Protein AF-A0A3Q8XQZ8-F1 (afdb_monomer)

Radius of gyration: 14.95 Å; Cα contacts (8 Å, |Δi|>4): 91; chains: 1; bounding box: 41×41×27 Å

Nearest PDB structures (foldseek):
  7r5j-assembly1_N0  TM=5.756E-01  e=9.454E-01  Homo sapiens
  7mq9-assembly1_LN  TM=5.757E-01  e=1.378E+00  Homo sapiens
  7uhy-assembly1_H-2  TM=5.359E-01  e=3.532E+00  Homo sapiens

Secondary structure (DSSP, 8-state):
--HHHHHHHHHHHHHHHHHHHHHHHHTT--EEE--TT-TTSEEEE-TTS-EEEEEEETTEEEEEEE--S-PPPS-S--

Mean predicted aligned error: 6.73 Å

Sequence (78 aa):
MTDKHLRHLEEAIRRTGEVAAELGRAAGKPIFYTDPAHPEGIIKEYPDGSRDLIDRKLGEERLLAHLGPRLPNHAAAE

Organism: NCBI:txid2341112

Foldseek 3Di:
DDPVVVVVVVVVVVVVLVVVCVVCLVVQHWRWADDPVCNVAIWTAGNVQWIFGWHADPNDTDTPDTPGHPDPPPPPDD

Structure (mmCIF, N/CA/C/O backbone):
data_AF-A0A3Q8XQZ8-F1
#
_entry.id   AF-A0A3Q8XQZ8-F1
#
loop_
_atom_site.group_PDB
_atom_site.id
_atom_site.type_symbol
_atom_site.label_atom_id
_atom_site.label_alt_id
_atom_site.label_comp_id
_atom_site.label_asym_id
_atom_site.label_entity_id
_atom_site.label_seq_id
_atom_site.pdbx_PDB_ins_code
_atom_site.Cartn_x
_atom_site.Cartn_y
_atom_site.Cartn_z
_atom_site.occupancy
_atom_site.B_iso_or_equiv
_atom_site.auth_seq_id
_atom_site.auth_comp_id
_atom_site.auth_asym_id
_atom_site.auth_atom_id
_atom_site.pdbx_PDB_model_num
ATOM 1 N N . MET A 1 1 ? 29.032 -2.605 -6.340 1.00 61.16 1 MET A N 1
ATOM 2 C CA . MET A 1 1 ? 28.340 -2.884 -5.061 1.00 61.16 1 MET A CA 1
ATOM 3 C C . MET A 1 1 ? 28.459 -4.367 -4.774 1.00 61.16 1 MET A C 1
ATOM 5 O O . MET A 1 1 ? 28.392 -5.139 -5.718 1.00 61.16 1 MET A O 1
ATOM 9 N N . THR A 1 2 ? 28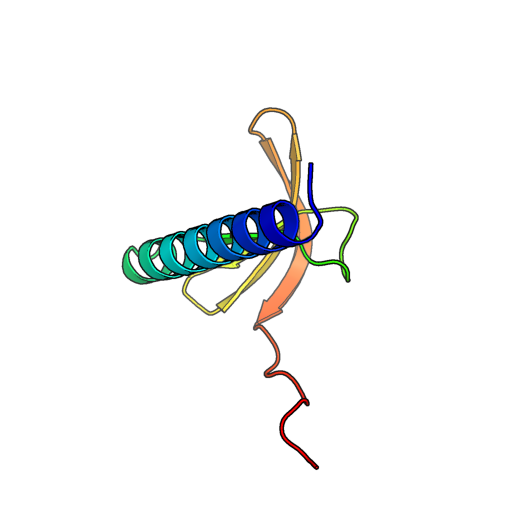.696 -4.760 -3.524 1.00 78.19 2 THR A N 1
ATOM 10 C CA . THR A 1 2 ? 28.763 -6.175 -3.136 1.00 78.19 2 THR A CA 1
ATOM 11 C C . THR A 1 2 ? 27.363 -6.713 -2.848 1.00 78.19 2 THR A C 1
ATOM 13 O O . THR A 1 2 ? 26.479 -5.981 -2.408 1.00 78.19 2 THR A O 1
ATOM 16 N N . ASP A 1 3 ? 27.191 -8.014 -3.037 1.00 82.31 3 ASP A N 1
ATOM 17 C CA . ASP A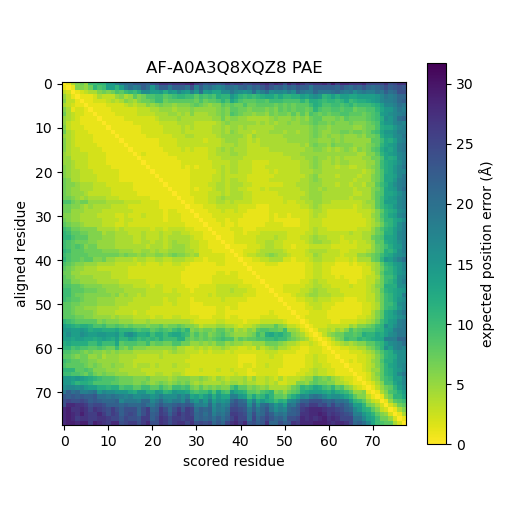 1 3 ? 25.937 -8.747 -2.836 1.00 82.31 3 ASP A CA 1
ATOM 18 C C . ASP A 1 3 ? 25.363 -8.591 -1.408 1.00 82.31 3 ASP A C 1
ATOM 20 O O . ASP A 1 3 ? 24.157 -8.534 -1.180 1.00 82.31 3 ASP A O 1
ATOM 24 N N . LYS A 1 4 ? 26.252 -8.422 -0.419 1.00 82.81 4 LYS A N 1
ATOM 25 C CA . LYS A 1 4 ? 25.898 -8.149 0.982 1.00 82.81 4 LYS A CA 1
ATOM 26 C C . LYS A 1 4 ? 25.264 -6.766 1.179 1.00 82.81 4 LYS A C 1
ATOM 28 O O . LYS A 1 4 ? 24.381 -6.628 2.019 1.00 82.81 4 LYS A O 1
ATOM 33 N N . HIS A 1 5 ? 25.711 -5.751 0.436 1.00 83.62 5 HIS A N 1
ATOM 34 C CA . HIS A 1 5 ? 25.142 -4.404 0.538 1.00 83.62 5 HIS A CA 1
ATOM 35 C C . HIS A 1 5 ? 23.737 -4.339 -0.066 1.00 83.62 5 HIS A C 1
ATOM 37 O O . HIS A 1 5 ? 22.879 -3.672 0.504 1.00 83.62 5 HIS A O 1
ATOM 43 N N . LEU A 1 6 ? 23.487 -5.066 -1.160 1.00 87.12 6 LEU A N 1
ATOM 44 C CA . LEU A 1 6 ? 22.159 -5.144 -1.776 1.00 87.12 6 LEU A CA 1
ATOM 45 C C . LEU A 1 6 ? 21.138 -5.777 -0.825 1.00 87.12 6 LEU A C 1
ATOM 47 O O . LEU A 1 6 ? 20.121 -5.155 -0.538 1.00 87.12 6 LEU A O 1
ATOM 51 N N . ARG A 1 7 ? 21.471 -6.924 -0.217 1.00 88.69 7 ARG A N 1
ATOM 52 C CA . ARG A 1 7 ? 20.597 -7.572 0.779 1.00 88.69 7 ARG A CA 1
ATOM 53 C C . ARG A 1 7 ? 20.260 -6.670 1.966 1.00 88.69 7 ARG A C 1
ATOM 55 O O . ARG A 1 7 ? 19.130 -6.662 2.440 1.00 88.69 7 ARG A O 1
ATOM 62 N N . HIS A 1 8 ? 21.231 -5.897 2.452 1.00 90.44 8 HIS A N 1
ATOM 63 C CA . HIS A 1 8 ? 20.994 -4.998 3.582 1.00 90.44 8 HIS A CA 1
ATOM 64 C C . HIS A 1 8 ? 20.065 -3.832 3.214 1.00 90.44 8 HIS A C 1
ATOM 66 O O . HIS A 1 8 ? 19.235 -3.428 4.026 1.00 90.44 8 HIS A O 1
ATOM 72 N N . LEU A 1 9 ? 20.174 -3.313 1.986 1.00 90.25 9 LEU A N 1
ATOM 73 C CA . LEU A 1 9 ? 19.265 -2.288 1.471 1.00 90.25 9 LEU A CA 1
ATOM 74 C C . LEU A 1 9 ? 17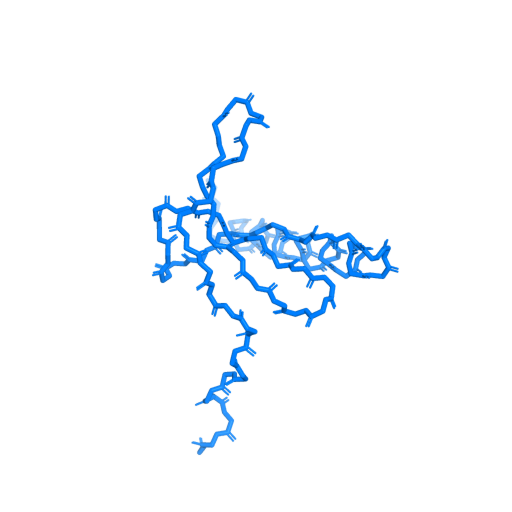.845 -2.834 1.293 1.00 90.25 9 LEU A C 1
ATOM 76 O O . LEU A 1 9 ? 16.896 -2.188 1.728 1.00 90.25 9 LEU A O 1
ATOM 80 N N . GLU A 1 10 ? 17.699 -4.025 0.714 1.00 90.81 10 GLU A N 1
ATOM 81 C CA . GLU A 1 10 ? 16.402 -4.695 0.559 1.00 90.81 10 GLU A CA 1
ATOM 82 C C . GLU A 1 10 ? 15.709 -4.898 1.909 1.00 90.81 10 GLU A C 1
ATOM 84 O O . GLU A 1 10 ? 14.531 -4.574 2.069 1.00 90.81 10 GLU A O 1
ATOM 89 N N . GLU A 1 11 ? 16.449 -5.363 2.915 1.00 93.25 11 GLU A N 1
ATOM 90 C CA . GLU A 1 11 ? 15.912 -5.560 4.256 1.00 93.25 11 GLU A CA 1
ATOM 91 C C . GLU A 1 11 ? 15.534 -4.242 4.944 1.00 93.25 11 GLU A C 1
ATOM 93 O O . GLU A 1 11 ? 14.485 -4.158 5.588 1.00 93.25 11 GLU A O 1
ATOM 98 N N . ALA A 1 12 ? 16.338 -3.190 4.774 1.00 92.56 12 ALA A N 1
ATOM 99 C CA . ALA A 1 12 ? 16.011 -1.867 5.295 1.00 92.56 12 ALA A CA 1
ATOM 100 C C . ALA A 1 12 ? 14.734 -1.297 4.650 1.00 92.56 12 ALA A C 1
ATOM 102 O O . ALA A 1 12 ? 13.880 -0.750 5.354 1.00 92.56 12 ALA A O 1
ATOM 103 N N . ILE A 1 13 ? 14.568 -1.465 3.332 1.00 91.06 13 ILE A N 1
ATOM 104 C CA . ILE A 1 13 ? 13.362 -1.056 2.596 1.00 91.06 13 ILE A CA 1
ATOM 105 C C . ILE A 1 13 ? 12.146 -1.842 3.093 1.00 91.06 13 ILE A C 1
ATOM 107 O O . ILE A 1 13 ? 11.134 -1.232 3.446 1.00 91.06 13 ILE A O 1
ATOM 111 N N . ARG A 1 14 ? 12.258 -3.173 3.196 1.00 89.25 14 ARG A N 1
ATOM 112 C CA . ARG A 1 14 ? 11.194 -4.045 3.715 1.00 89.25 14 ARG A CA 1
ATOM 113 C C . ARG A 1 14 ? 10.745 -3.600 5.105 1.00 89.25 14 ARG A C 1
ATOM 115 O O . ARG A 1 14 ? 9.561 -3.354 5.316 1.00 89.25 14 ARG A O 1
ATOM 122 N N . ARG A 1 15 ? 11.691 -3.428 6.032 1.00 93.94 15 ARG A N 1
ATOM 123 C CA . ARG A 1 15 ? 11.395 -3.023 7.412 1.00 93.94 15 ARG A CA 1
ATOM 124 C C . ARG A 1 15 ? 10.739 -1.645 7.482 1.00 93.94 15 ARG A C 1
ATOM 126 O O . ARG A 1 15 ? 9.832 -1.433 8.279 1.00 93.94 15 ARG A O 1
ATOM 133 N N . THR A 1 16 ? 11.176 -0.712 6.639 1.00 94.00 16 THR A N 1
ATOM 134 C CA . THR A 1 16 ? 10.567 0.623 6.554 1.00 94.00 16 THR A CA 1
ATOM 135 C C . THR A 1 16 ? 9.117 0.530 6.075 1.00 94.00 16 THR A C 1
ATOM 137 O O . THR A 1 16 ? 8.241 1.175 6.649 1.00 94.00 16 THR A O 1
ATOM 140 N N . GLY A 1 17 ? 8.848 -0.314 5.072 1.00 91.69 17 GLY A N 1
ATOM 141 C CA . GLY A 1 17 ? 7.494 -0.594 4.591 1.00 91.69 17 GLY A CA 1
ATOM 142 C C . GLY A 1 17 ? 6.592 -1.209 5.664 1.00 91.69 17 GLY A C 1
ATOM 143 O O . GLY A 1 17 ? 5.452 -0.780 5.817 1.00 91.69 17 GLY A O 1
ATOM 144 N N . GLU A 1 18 ? 7.108 -2.156 6.451 1.00 91.81 18 GLU A N 1
ATOM 145 C CA . GLU A 1 18 ? 6.373 -2.782 7.561 1.00 91.81 18 GLU A CA 1
ATOM 146 C C . GLU A 1 18 ? 5.975 -1.765 8.635 1.00 91.81 18 GLU A C 1
ATOM 148 O O . GLU A 1 18 ? 4.807 -1.707 9.020 1.00 91.81 18 GLU A O 1
ATOM 153 N N . VAL A 1 19 ? 6.910 -0.906 9.054 1.00 95.00 19 VAL A N 1
ATOM 154 C CA . VAL A 1 19 ? 6.639 0.158 10.036 1.00 95.00 19 VAL A CA 1
ATOM 155 C C . VAL A 1 19 ? 5.623 1.163 9.489 1.00 95.00 19 VAL A C 1
ATOM 157 O O . VAL A 1 19 ? 4.691 1.550 10.190 1.00 95.00 19 VAL A O 1
ATOM 160 N N . ALA A 1 20 ? 5.760 1.576 8.226 1.00 92.19 20 ALA A N 1
ATOM 161 C CA . ALA A 1 20 ? 4.808 2.487 7.598 1.00 92.19 20 ALA A CA 1
ATOM 162 C C . ALA A 1 20 ? 3.396 1.880 7.523 1.00 92.19 20 ALA A C 1
ATOM 164 O O . ALA A 1 20 ? 2.412 2.575 7.785 1.00 92.19 20 ALA A O 1
ATOM 165 N N . ALA A 1 21 ? 3.292 0.584 7.211 1.00 90.25 21 ALA A N 1
ATOM 166 C CA . ALA A 1 21 ? 2.021 -0.126 7.177 1.00 90.25 21 ALA A CA 1
ATOM 167 C C . ALA A 1 21 ? 1.382 -0.230 8.571 1.00 90.25 21 ALA A C 1
ATOM 169 O O . ALA A 1 21 ? 0.184 0.012 8.718 1.00 90.25 21 ALA A O 1
ATOM 170 N N . GLU A 1 22 ? 2.171 -0.550 9.599 1.00 91.38 22 GLU A N 1
ATOM 171 C CA . GLU A 1 22 ? 1.709 -0.600 10.989 1.00 91.38 22 GLU A CA 1
ATOM 172 C C . GLU A 1 22 ? 1.164 0.758 11.452 1.00 91.38 22 GLU A C 1
ATOM 174 O O . GLU A 1 22 ? 0.031 0.842 11.929 1.00 91.38 22 GLU A O 1
ATOM 179 N N . LEU A 1 23 ? 1.925 1.836 11.233 1.00 93.62 23 LEU A N 1
ATOM 180 C CA . LEU A 1 23 ? 1.516 3.194 11.595 1.00 93.62 23 LEU A CA 1
ATOM 181 C C . LEU A 1 23 ? 0.258 3.641 10.839 1.00 93.62 23 LEU A C 1
ATOM 183 O O . LEU A 1 23 ? -0.634 4.247 11.433 1.00 93.62 23 LEU A O 1
ATOM 187 N N . GLY A 1 24 ? 0.162 3.326 9.543 1.00 90.50 24 GLY A N 1
ATOM 188 C CA . GLY A 1 24 ? -1.019 3.627 8.733 1.00 90.50 24 GLY A CA 1
ATOM 189 C C . GLY A 1 24 ? -2.277 2.950 9.278 1.00 90.50 24 GLY A C 1
ATOM 190 O O . GLY A 1 24 ? -3.288 3.620 9.501 1.00 90.50 24 GLY A O 1
ATOM 191 N N . ARG A 1 25 ? -2.190 1.648 9.584 1.00 88.75 25 ARG A N 1
ATOM 192 C CA . ARG A 1 25 ? -3.294 0.883 10.185 1.00 88.75 25 ARG A CA 1
ATOM 193 C C . ARG A 1 25 ? -3.691 1.432 11.553 1.00 88.75 25 ARG A C 1
ATOM 195 O O . ARG A 1 25 ? -4.876 1.662 11.783 1.00 88.75 25 ARG A O 1
ATOM 202 N N . ALA A 1 26 ? -2.722 1.705 12.429 1.00 91.06 26 ALA A N 1
ATOM 203 C CA . ALA A 1 26 ? -2.973 2.283 13.751 1.00 91.06 26 ALA A CA 1
ATOM 204 C C . ALA A 1 26 ? -3.662 3.660 13.672 1.00 91.06 26 ALA A C 1
ATOM 206 O O . ALA A 1 26 ? -4.476 4.000 14.527 1.00 91.06 26 ALA A O 1
ATOM 207 N N . ALA A 1 27 ? -3.382 4.434 12.621 1.00 95.44 27 ALA A N 1
ATOM 208 C CA . ALA A 1 27 ? -4.012 5.725 12.357 1.00 95.44 27 ALA A CA 1
ATOM 209 C C . ALA A 1 27 ? -5.366 5.632 11.619 1.00 95.44 27 ALA A C 1
ATOM 211 O O . ALA A 1 27 ? -5.937 6.669 11.265 1.00 95.44 27 ALA A O 1
ATOM 212 N N . GLY A 1 28 ? -5.871 4.426 11.332 1.00 94.88 28 GLY A N 1
ATOM 213 C CA . GLY A 1 28 ? -7.098 4.231 10.554 1.00 94.88 28 GLY A CA 1
ATOM 214 C C . GLY A 1 28 ? -6.981 4.752 9.117 1.00 94.88 28 GLY A C 1
ATOM 215 O O . GLY A 1 28 ? -7.961 5.234 8.546 1.00 94.88 28 GLY A O 1
ATOM 216 N N . LYS A 1 29 ? -5.777 4.715 8.537 1.00 95.75 29 LYS A N 1
ATOM 217 C CA . LYS A 1 29 ? -5.505 5.141 7.161 1.00 95.75 29 LYS A CA 1
ATOM 218 C C . LYS A 1 29 ? -5.259 3.932 6.257 1.00 95.75 29 LYS A C 1
ATOM 220 O O . LYS A 1 29 ? -4.694 2.941 6.718 1.00 95.75 29 LYS A O 1
ATOM 225 N N . PRO A 1 30 ? -5.642 4.009 4.970 1.00 94.38 30 PRO A N 1
ATOM 226 C CA . PRO A 1 30 ? -5.269 2.989 4.006 1.00 94.38 30 PRO A CA 1
ATOM 227 C C . PRO A 1 30 ? -3.751 2.898 3.848 1.00 94.38 30 PRO A C 1
ATOM 229 O O . PRO A 1 30 ? -3.052 3.915 3.900 1.00 94.38 30 PRO A O 1
ATOM 232 N N . ILE A 1 31 ? -3.262 1.689 3.602 1.00 94.94 31 ILE A N 1
ATOM 233 C CA . ILE A 1 31 ? -1.870 1.426 3.239 1.00 94.94 31 ILE A CA 1
ATOM 234 C C . ILE A 1 31 ? -1.786 1.089 1.751 1.00 94.94 31 ILE A C 1
ATOM 236 O O . ILE A 1 31 ? -2.721 0.529 1.181 1.00 94.94 31 ILE A O 1
ATOM 240 N N . PHE A 1 32 ? -0.660 1.429 1.126 1.00 93.50 32 PHE A N 1
ATOM 241 C CA . PHE A 1 32 ? -0.443 1.240 -0.305 1.00 93.50 32 PHE A CA 1
ATOM 242 C C . PHE A 1 32 ? 0.789 0.373 -0.533 1.00 93.50 32 PHE A C 1
ATOM 244 O O . PHE A 1 32 ? 1.855 0.675 0.004 1.00 93.50 32 PHE A O 1
ATOM 251 N N . TYR A 1 33 ? 0.655 -0.683 -1.328 1.00 93.00 33 TYR A N 1
ATOM 252 C CA . TYR A 1 33 ? 1.763 -1.573 -1.669 1.00 93.00 33 TYR A CA 1
ATOM 253 C C . TYR A 1 33 ? 1.593 -2.180 -3.058 1.00 93.00 33 TYR A C 1
ATOM 255 O O . TYR A 1 33 ? 0.489 -2.260 -3.589 1.00 93.00 33 TYR A O 1
ATOM 263 N N . THR A 1 34 ? 2.697 -2.608 -3.657 1.00 92.25 34 THR A N 1
ATOM 264 C CA . THR A 1 34 ? 2.680 -3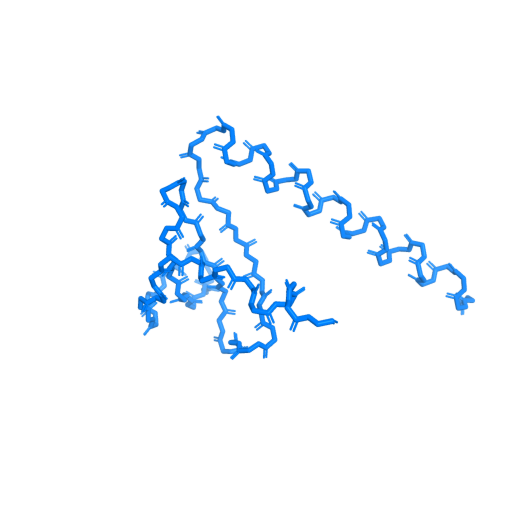.394 -4.891 1.00 92.25 34 THR A CA 1
ATOM 265 C C . THR A 1 34 ? 2.621 -4.882 -4.559 1.00 92.25 34 THR A C 1
ATOM 267 O O . THR A 1 34 ? 3.175 -5.331 -3.555 1.00 92.25 34 THR A O 1
ATOM 270 N N . ASP A 1 35 ? 1.945 -5.652 -5.405 1.00 90.69 35 ASP A N 1
ATOM 271 C CA . ASP A 1 35 ? 1.845 -7.105 -5.293 1.00 90.69 35 ASP A CA 1
ATOM 272 C C . ASP A 1 35 ? 2.229 -7.715 -6.647 1.00 90.69 35 ASP A C 1
ATOM 274 O O . ASP A 1 35 ? 1.623 -7.347 -7.654 1.00 90.69 35 ASP A O 1
ATOM 278 N N . PRO A 1 36 ? 3.215 -8.628 -6.713 1.00 91.31 36 PRO A N 1
ATOM 279 C CA . PRO A 1 36 ? 3.580 -9.308 -7.954 1.00 91.31 36 PRO A CA 1
ATOM 280 C C . PRO A 1 36 ? 2.422 -10.038 -8.648 1.00 91.31 36 PRO A C 1
ATOM 282 O O . PRO A 1 36 ? 2.502 -10.263 -9.852 1.00 91.31 36 PRO A O 1
ATOM 285 N N . ALA A 1 37 ? 1.361 -10.406 -7.921 1.00 90.06 37 ALA A N 1
ATOM 286 C CA . ALA A 1 37 ? 0.153 -10.989 -8.505 1.00 90.06 37 ALA A CA 1
ATOM 287 C C . ALA A 1 37 ? -0.721 -9.966 -9.258 1.00 90.06 37 ALA A C 1
ATOM 289 O O . ALA A 1 37 ? -1.559 -10.371 -10.058 1.00 90.06 37 ALA A O 1
ATOM 290 N N . HIS A 1 38 ? -0.516 -8.667 -9.018 1.00 91.38 38 HIS A N 1
ATOM 291 C CA . HIS A 1 38 ? -1.253 -7.554 -9.624 1.00 91.38 38 HIS A CA 1
ATOM 292 C C . HIS A 1 38 ? -0.275 -6.488 -10.165 1.00 91.38 38 HIS A C 1
ATOM 294 O O . HIS A 1 38 ? -0.256 -5.351 -9.678 1.00 91.38 38 HIS A O 1
ATOM 300 N N . PRO A 1 39 ? 0.599 -6.836 -11.131 1.00 92.62 39 PRO A N 1
ATOM 301 C CA . PRO A 1 39 ? 1.648 -5.940 -11.631 1.00 92.62 39 PRO A CA 1
ATOM 302 C C . PRO A 1 39 ? 1.113 -4.675 -12.324 1.00 92.62 39 PRO A C 1
ATOM 304 O O . PRO A 1 39 ? 1.860 -3.722 -12.540 1.00 92.62 39 PRO A O 1
ATOM 307 N N . GLU A 1 40 ? -0.164 -4.661 -12.697 1.00 91.62 40 GLU A N 1
ATOM 308 C CA . GLU A 1 40 ? -0.854 -3.566 -13.371 1.00 91.62 40 GLU A CA 1
ATOM 309 C C . GLU A 1 40 ? -1.229 -2.395 -12.452 1.00 91.62 40 GLU A C 1
ATOM 311 O O . GLU A 1 40 ? -1.653 -1.352 -12.955 1.00 91.62 40 GLU A O 1
ATOM 316 N N . GLY A 1 41 ? -1.090 -2.537 -11.129 1.00 94.19 41 GLY A N 1
ATOM 317 C CA . GLY A 1 41 ? -1.532 -1.508 -10.195 1.00 94.19 41 GLY A CA 1
ATOM 318 C C . GLY A 1 41 ? -0.901 -1.560 -8.808 1.00 94.19 41 GLY A C 1
ATOM 319 O O . GLY A 1 41 ? 0.062 -2.272 -8.526 1.00 94.19 41 GLY A O 1
ATOM 320 N N . ILE A 1 42 ? -1.460 -0.734 -7.930 1.00 95.31 42 ILE A N 1
ATOM 321 C CA . ILE A 1 42 ? -1.097 -0.626 -6.520 1.00 95.31 42 ILE A CA 1
ATOM 322 C C . ILE A 1 42 ? -2.287 -1.123 -5.709 1.00 95.31 42 ILE A C 1
ATOM 324 O O . ILE A 1 42 ? -3.425 -0.727 -5.959 1.00 95.31 42 ILE A O 1
ATOM 328 N N . ILE A 1 43 ? -2.032 -1.968 -4.717 1.00 95.56 43 ILE A N 1
ATOM 329 C CA . ILE A 1 43 ? -3.044 -2.370 -3.750 1.00 95.56 43 ILE A CA 1
ATOM 330 C C . ILE A 1 43 ? -3.188 -1.269 -2.706 1.00 95.56 43 ILE A C 1
ATOM 332 O O . ILE A 1 43 ? -2.221 -0.895 -2.043 1.00 95.56 43 ILE A O 1
ATOM 336 N N . LYS A 1 44 ? -4.417 -0.784 -2.546 1.00 95.88 44 LYS A N 1
ATOM 337 C CA . LYS A 1 44 ? -4.866 0.065 -1.447 1.00 95.88 44 LYS A CA 1
ATOM 338 C C . LYS A 1 44 ? -5.648 -0.803 -0.468 1.00 95.88 44 LYS A C 1
ATOM 340 O O . LYS A 1 44 ? -6.755 -1.237 -0.771 1.00 95.88 44 LYS A O 1
ATOM 345 N N . GLU A 1 45 ? -5.063 -1.079 0.690 1.00 95.31 45 GLU A N 1
ATOM 346 C CA . GLU A 1 45 ? -5.684 -1.870 1.755 1.00 95.31 45 GLU A CA 1
ATOM 347 C C . GLU A 1 45 ? -6.221 -0.935 2.835 1.00 95.31 45 GLU A C 1
ATOM 349 O O . GLU A 1 45 ? -5.479 -0.136 3.412 1.00 95.31 45 GLU A O 1
ATOM 354 N N . TYR A 1 46 ? -7.523 -1.011 3.079 1.00 94.38 46 TYR A N 1
ATOM 355 C CA . TYR A 1 46 ? -8.228 -0.198 4.059 1.00 94.38 46 TYR A CA 1
ATOM 356 C C . TYR A 1 46 ? -8.095 -0.789 5.474 1.00 94.38 46 TYR A C 1
ATOM 358 O O . TYR A 1 46 ? -7.756 -1.964 5.633 1.00 94.38 46 TYR A O 1
ATOM 366 N N . PRO A 1 47 ? -8.388 -0.003 6.530 1.00 91.12 47 PRO A N 1
ATOM 367 C CA . PRO A 1 47 ? -8.304 -0.476 7.915 1.00 91.12 47 PRO A CA 1
ATOM 368 C C . PRO A 1 47 ? -9.225 -1.656 8.254 1.00 91.12 47 PRO A C 1
ATOM 370 O O . PRO A 1 47 ? -8.920 -2.418 9.165 1.00 91.12 47 PRO A O 1
ATOM 373 N N . ASP A 1 48 ? -10.336 -1.816 7.533 1.00 90.38 48 ASP A N 1
ATOM 374 C CA . ASP A 1 48 ? -11.250 -2.958 7.670 1.00 90.38 48 ASP A CA 1
ATOM 375 C C . ASP A 1 48 ? -10.739 -4.230 6.962 1.00 90.38 48 ASP A C 1
ATOM 377 O O . ASP A 1 48 ? -11.399 -5.268 6.974 1.00 90.38 48 ASP A O 1
ATOM 381 N N . GLY A 1 49 ? -9.556 -4.154 6.345 1.00 90.31 49 GLY A N 1
ATOM 382 C CA . GLY A 1 49 ? -8.919 -5.235 5.608 1.00 90.31 49 GLY A CA 1
ATOM 383 C C . GLY A 1 49 ? -9.407 -5.383 4.169 1.00 90.31 49 GLY A C 1
ATOM 384 O O . GLY A 1 49 ? -8.841 -6.205 3.447 1.00 90.31 49 GLY A O 1
ATOM 385 N N . SER A 1 50 ? -10.413 -4.613 3.733 1.00 93.69 50 SER A N 1
ATOM 386 C CA . SER A 1 50 ? -10.832 -4.573 2.331 1.00 93.69 50 SER A CA 1
ATOM 387 C C . SER A 1 50 ? -9.723 -3.992 1.454 1.00 93.69 50 SER A C 1
ATOM 389 O O . SER A 1 50 ? -8.863 -3.236 1.916 1.00 93.69 50 SER A O 1
ATOM 391 N N . ARG A 1 51 ? -9.690 -4.391 0.181 1.00 96.06 51 ARG A N 1
ATOM 392 C CA . ARG A 1 51 ? -8.619 -4.014 -0.741 1.00 96.06 51 ARG A CA 1
ATOM 393 C C . ARG A 1 51 ? -9.167 -3.625 -2.096 1.00 96.06 51 ARG A C 1
ATOM 395 O O . ARG A 1 51 ? -9.997 -4.339 -2.660 1.00 96.06 51 ARG A O 1
ATOM 402 N N . ASP A 1 52 ? -8.591 -2.562 -2.631 1.00 97.12 52 ASP A N 1
ATOM 403 C CA . ASP A 1 52 ? -8.780 -2.118 -4.003 1.00 97.12 52 ASP A CA 1
ATOM 404 C C . ASP A 1 52 ? -7.460 -2.213 -4.757 1.00 97.12 52 ASP A C 1
ATOM 406 O O . ASP A 1 52 ? -6.401 -1.861 -4.235 1.00 97.12 52 ASP A O 1
ATOM 410 N N . LEU A 1 53 ? -7.531 -2.643 -6.009 1.00 97.06 5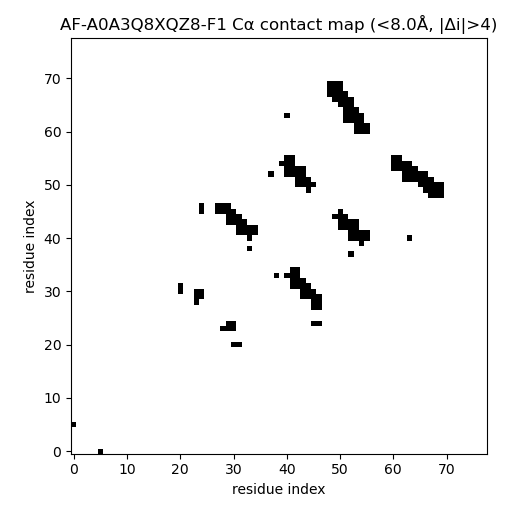3 LEU A N 1
ATOM 411 C CA . LEU A 1 53 ? -6.466 -2.440 -6.972 1.00 97.06 53 LEU A CA 1
ATOM 412 C C . LEU A 1 53 ? -6.699 -1.101 -7.669 1.00 97.06 53 LEU A C 1
ATOM 414 O O . LEU A 1 53 ? -7.772 -0.879 -8.235 1.00 97.06 53 LEU A O 1
ATOM 418 N N . ILE A 1 54 ? -5.701 -0.223 -7.647 1.00 97.06 54 ILE A N 1
ATOM 419 C CA . ILE A 1 54 ? -5.785 1.110 -8.246 1.00 97.06 54 ILE A CA 1
ATOM 420 C C . ILE A 1 54 ? -4.641 1.367 -9.232 1.00 97.06 54 ILE A C 1
ATOM 422 O O . ILE A 1 54 ? -3.516 0.912 -9.038 1.00 97.06 54 ILE A O 1
ATOM 426 N N . ASP A 1 55 ? -4.921 2.157 -10.265 1.00 95.00 55 ASP A N 1
ATOM 427 C CA . ASP A 1 55 ? -3.909 2.876 -11.041 1.00 95.00 55 ASP A CA 1
ATOM 428 C C . ASP A 1 55 ? -3.729 4.254 -10.393 1.00 95.00 55 ASP A C 1
ATOM 430 O O . ASP A 1 55 ? -4.715 4.954 -10.141 1.00 95.00 55 ASP A O 1
ATOM 434 N N . ARG A 1 56 ? -2.487 4.647 -10.099 1.00 87.50 56 ARG A N 1
ATOM 435 C CA . ARG A 1 56 ? -2.186 5.954 -9.506 1.00 87.50 56 ARG A CA 1
ATOM 436 C C . ARG A 1 56 ? -1.279 6.747 -10.433 1.00 87.50 56 ARG A C 1
ATOM 438 O O . ARG A 1 56 ? -0.074 6.510 -10.486 1.00 87.50 56 ARG A O 1
ATOM 445 N N . LYS A 1 57 ? -1.848 7.733 -11.128 1.00 87.12 57 LYS A N 1
ATOM 446 C CA . LYS A 1 57 ? -1.124 8.615 -12.057 1.00 87.12 57 LYS A CA 1
ATOM 447 C C . LYS A 1 57 ? -1.269 10.058 -11.623 1.00 87.12 57 LYS A C 1
ATOM 449 O O . LYS A 1 57 ? -2.376 10.537 -11.436 1.00 87.12 57 LYS A O 1
ATOM 454 N N . LEU A 1 58 ? -0.139 10.751 -11.464 1.00 78.62 58 LEU A N 1
ATOM 455 C CA . LEU A 1 58 ? -0.092 12.190 -11.157 1.00 78.62 58 LEU A CA 1
ATOM 456 C C . LEU A 1 58 ? -0.965 12.612 -9.956 1.00 78.62 58 LEU A C 1
ATOM 458 O O . LEU A 1 58 ? -1.485 13.719 -9.913 1.00 78.62 58 LEU A O 1
ATOM 462 N N . GLY A 1 59 ? -1.106 11.729 -8.964 1.00 79.81 59 GLY A N 1
ATOM 463 C CA . GLY A 1 59 ? -1.906 11.983 -7.764 1.00 79.81 59 GLY A CA 1
ATOM 464 C C . GLY A 1 59 ? -3.384 11.610 -7.881 1.00 79.81 59 GLY A C 1
ATOM 465 O O . GLY A 1 59 ? -4.053 11.569 -6.853 1.00 79.81 59 GLY A O 1
ATOM 466 N N . GLU A 1 60 ? -3.873 11.264 -9.071 1.00 90.56 60 GLU A N 1
ATOM 467 C CA . GLU A 1 60 ? -5.215 10.717 -9.258 1.00 90.56 60 GLU A CA 1
ATOM 468 C C . GLU A 1 60 ? -5.219 9.205 -9.016 1.00 90.56 60 GLU A C 1
ATOM 470 O O . GLU A 1 60 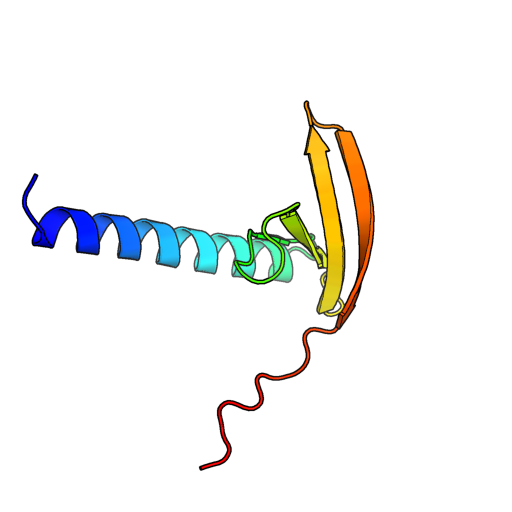? -4.331 8.486 -9.480 1.00 90.56 60 GLU A O 1
ATOM 475 N N . GLU A 1 61 ? -6.222 8.728 -8.278 1.00 93.69 61 GLU A N 1
ATOM 476 C CA . GLU A 1 61 ? -6.473 7.305 -8.050 1.00 93.69 61 GLU A CA 1
ATOM 477 C C . GLU A 1 61 ? -7.638 6.856 -8.931 1.00 93.69 61 GLU A C 1
ATOM 479 O O . GLU A 1 61 ? -8.752 7.374 -8.822 1.00 93.69 61 GLU A O 1
ATOM 484 N N . ARG A 1 62 ? -7.396 5.859 -9.781 1.00 95.25 62 ARG A N 1
ATOM 485 C CA . ARG A 1 62 ? -8.436 5.185 -10.555 1.00 95.25 62 ARG A CA 1
ATOM 486 C C . ARG A 1 62 ? -8.584 3.757 -10.060 1.00 95.25 62 ARG A C 1
ATOM 488 O O . ARG A 1 62 ? -7.635 2.983 -10.115 1.00 95.25 62 ARG A O 1
ATOM 495 N N . LEU A 1 63 ? -9.792 3.393 -9.642 1.00 96.06 63 LEU A N 1
ATOM 496 C CA . LEU A 1 63 ? -10.126 2.015 -9.298 1.00 96.06 63 LEU A CA 1
ATOM 497 C C . LEU A 1 63 ? -10.036 1.111 -10.537 1.00 96.0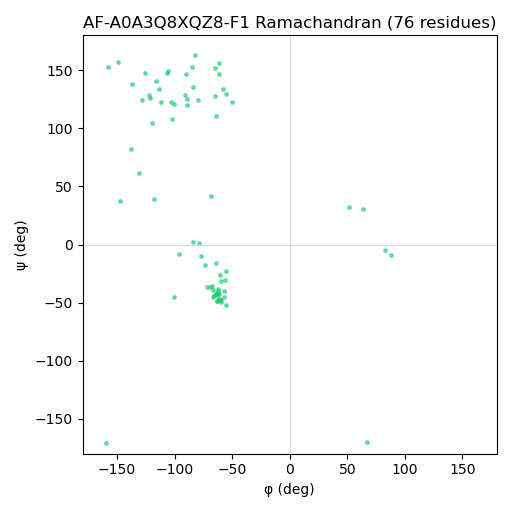6 63 LEU A C 1
ATOM 499 O O . LEU A 1 63 ? -10.646 1.403 -11.568 1.00 96.06 63 LEU A O 1
ATOM 503 N N . LEU A 1 64 ? -9.288 0.017 -10.414 1.00 95.75 64 LEU A N 1
ATOM 504 C CA . LEU A 1 64 ? -9.203 -1.053 -11.407 1.00 95.75 64 LEU A CA 1
ATOM 505 C C . LEU A 1 64 ? -10.073 -2.246 -11.002 1.00 95.75 64 LEU A C 1
ATOM 507 O O . LEU A 1 64 ? -10.809 -2.767 -11.836 1.00 95.75 64 LEU A O 1
ATOM 511 N N . ALA A 1 65 ? -10.019 -2.655 -9.731 1.00 95.56 65 ALA A N 1
ATOM 512 C CA . ALA A 1 65 ? -10.809 -3.770 -9.213 1.00 95.56 65 ALA A CA 1
ATOM 513 C C . ALA A 1 65 ? -10.992 -3.700 -7.690 1.00 95.56 65 ALA A C 1
ATOM 515 O O . ALA A 1 65 ? -10.121 -3.208 -6.976 1.00 95.56 65 ALA A O 1
ATOM 516 N N . HIS A 1 66 ? -12.089 -4.276 -7.195 1.00 96.56 66 HIS A N 1
ATOM 517 C CA . HIS A 1 66 ? -12.255 -4.610 -5.780 1.00 96.56 66 HIS A CA 1
ATOM 518 C C . HIS A 1 66 ? -11.725 -6.028 -5.538 1.00 96.56 66 HIS A C 1
ATOM 520 O O . HIS A 1 66 ? -12.222 -6.982 -6.134 1.00 96.56 66 HIS A O 1
ATOM 526 N N . LEU A 1 67 ? -10.727 -6.175 -4.667 1.00 93.00 67 LEU A N 1
ATOM 527 C CA . LEU A 1 67 ? -10.081 -7.461 -4.366 1.00 93.00 67 LEU A CA 1
ATOM 528 C C . LEU A 1 67 ? -10.660 -8.146 -3.118 1.00 93.00 67 LEU A C 1
ATOM 530 O O . LEU A 1 67 ? -10.307 -9.286 -2.814 1.00 93.00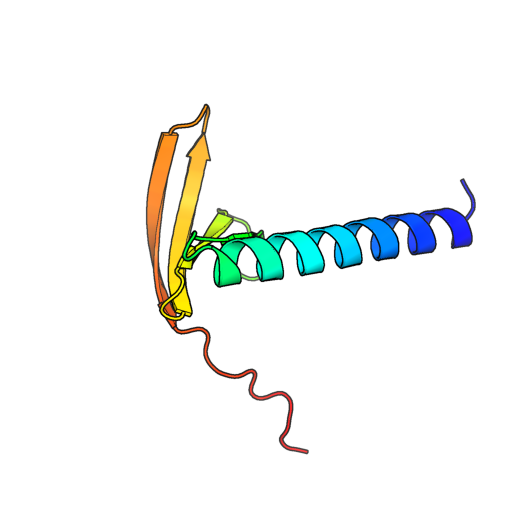 67 LEU A O 1
ATOM 534 N N . GLY A 1 68 ? -11.525 -7.449 -2.375 1.00 89.19 68 GLY A N 1
ATOM 535 C CA . GLY A 1 68 ? -12.075 -7.940 -1.114 1.00 89.19 68 GLY A CA 1
ATOM 536 C C . GLY A 1 68 ? -11.015 -8.060 -0.008 1.00 89.19 68 GLY A C 1
ATOM 537 O O . GLY A 1 68 ? -9.889 -7.564 -0.151 1.00 89.19 68 GLY A O 1
ATOM 538 N N . PRO A 1 69 ? -11.358 -8.690 1.129 1.00 87.62 69 PRO A N 1
ATOM 539 C CA . PRO A 1 69 ? -10.419 -8.848 2.225 1.00 87.62 69 PRO A CA 1
ATOM 540 C C . PRO A 1 69 ? -9.202 -9.673 1.809 1.00 87.62 69 PRO A C 1
ATOM 542 O O . PRO A 1 69 ? -9.246 -10.479 0.873 1.00 87.62 69 PRO A O 1
ATOM 545 N N . ARG A 1 70 ? -8.084 -9.482 2.510 1.00 77.12 70 ARG A N 1
ATOM 546 C CA . ARG A 1 70 ? -6.940 -10.382 2.366 1.00 77.12 70 ARG A CA 1
ATOM 547 C C . ARG A 1 70 ? -7.354 -11.772 2.837 1.00 77.12 70 ARG A C 1
ATOM 549 O O . ARG A 1 70 ? -7.583 -11.976 4.026 1.00 77.12 70 ARG A O 1
ATOM 556 N N . LEU A 1 71 ? -7.458 -12.720 1.905 1.00 66.12 71 LEU A N 1
ATOM 557 C CA . LEU A 1 71 ? -7.595 -14.122 2.280 1.00 66.12 71 LEU A CA 1
ATOM 558 C C . LEU A 1 71 ? -6.372 -14.489 3.134 1.00 66.12 71 LEU A C 1
ATOM 560 O O . LEU A 1 71 ? -5.252 -14.111 2.766 1.00 66.12 71 LEU A O 1
ATOM 564 N N . PRO A 1 72 ? -6.550 -15.170 4.277 1.00 52.31 72 PRO A N 1
ATOM 565 C CA . PRO A 1 72 ? -5.412 -15.698 5.008 1.00 52.31 72 PRO A CA 1
ATOM 566 C C . PRO A 1 72 ? -4.615 -16.581 4.045 1.00 52.31 72 PRO A C 1
ATOM 568 O O . PRO A 1 72 ? -5.191 -17.411 3.342 1.00 52.31 72 PRO A O 1
ATOM 571 N N . ASN A 1 73 ? -3.301 -16.357 3.964 1.00 48.69 73 ASN A N 1
ATOM 572 C CA . ASN A 1 73 ? -2.421 -17.209 3.171 1.00 48.69 73 ASN A CA 1
ATOM 573 C C . ASN A 1 7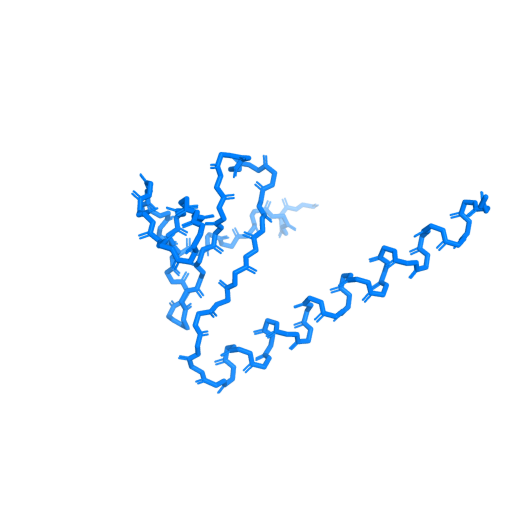3 ? -2.707 -18.669 3.555 1.00 48.69 73 ASN A C 1
ATOM 575 O O . ASN A 1 73 ? -2.522 -19.040 4.713 1.00 48.69 73 ASN A O 1
ATOM 579 N N . HIS A 1 74 ? -3.081 -19.509 2.589 1.00 39.19 74 HIS A N 1
ATOM 580 C CA . HIS A 1 74 ? -3.076 -20.973 2.710 1.00 39.19 74 HIS A CA 1
ATOM 581 C C . HIS A 1 74 ? -1.626 -21.514 2.789 1.00 39.19 74 HIS A C 1
ATOM 583 O O . HIS A 1 74 ? -1.273 -22.493 2.150 1.00 39.19 74 HIS A O 1
ATOM 589 N N . ALA A 1 75 ? -0.754 -20.848 3.549 1.00 37.88 75 ALA A N 1
ATOM 590 C CA . ALA A 1 75 ? 0.654 -21.190 3.744 1.00 37.88 75 ALA A CA 1
ATOM 591 C C . ALA A 1 75 ? 0.943 -21.514 5.221 1.00 37.88 75 ALA A C 1
ATOM 593 O O . ALA A 1 75 ? 1.959 -21.102 5.773 1.00 37.88 75 ALA A O 1
ATOM 594 N N . ALA A 1 76 ? 0.007 -22.212 5.870 1.00 38.31 76 ALA A N 1
ATOM 595 C CA . ALA A 1 76 ? 0.184 -22.817 7.192 1.00 38.31 76 ALA A CA 1
ATOM 596 C C . ALA A 1 76 ? -0.622 -24.127 7.324 1.00 38.31 76 ALA A C 1
ATOM 598 O O . ALA A 1 76 ? -1.211 -24.405 8.365 1.00 38.31 76 ALA A O 1
ATOM 599 N N . ALA A 1 77 ? -0.682 -24.913 6.249 1.00 41.06 77 ALA A N 1
ATOM 600 C CA . ALA A 1 77 ? -1.127 -26.300 6.295 1.00 41.06 77 ALA A CA 1
ATOM 601 C C . ALA A 1 77 ? -0.198 -27.127 5.402 1.00 41.06 77 ALA A C 1
ATOM 603 O O . ALA A 1 77 ? -0.469 -27.286 4.216 1.00 41.06 77 ALA A O 1
ATOM 604 N N . GLU A 1 78 ? 0.946 -27.495 5.982 1.00 35.28 78 GLU A N 1
ATOM 605 C CA . GLU A 1 78 ? 1.625 -28.808 5.967 1.00 35.28 78 GLU A CA 1
ATOM 606 C C . GLU A 1 78 ? 3.114 -28.654 6.298 1.00 35.28 78 GLU A C 1
ATOM 608 O O . GLU A 1 78 ? 3.806 -27.843 5.641 1.00 35.28 78 GLU A O 1
#

pLDDT: mean 86.26, std 15.35, range [35.28, 97.12]

Solvent-accessible surface area (backbone atoms only — not comparable to full-atom values): 4676 Å² total; per-residue (Å²): 135,56,75,70,58,53,54,52,49,52,51,52,52,51,53,50,52,51,52,52,43,51,54,24,45,77,68,66,32,63,34,78,45,78,42,90,93,44,78,86,36,35,38,40,36,38,66,89,43,37,27,34,33,24,42,77,56,97,88,44,78,41,84,74,45,82,65,47,55,75,72,78,74,88,81,81,81,131